Protein AF-A0A9D9F997-F1 (afdb_monomer_lite)

Sequence (136 aa):
MSESVVAALVGAIVGGVIAYFSALFMYRRSALSQAAAKFRSQFVDEILLLEKGSLDVPRVLTDEAYTKHLKAKIEFEPYLGAGERKSFSEAWNRYFEYRGFFIGQNVAPGSVDIRKNEIPKALGVIQDLLFHAQHK

pLDDT: mean 85.76, std 11.78, range [50.41, 96.31]

Foldseek 3Di:
DDPVVVVVVVVVVVVVVVVVVVVVVVVLQVVLQVLLVVLVVLCVQLLVCLVVLPDFNPVSCDPVSVVSNVVSCVSNLVSDDPVLSVQLVVLVVLLVVLNVVVVPDPDPPPDPPVRVVSSVVNNVSVVSNSVSSDDD

Radius of gyration: 22.89 Å; chains: 1; bounding box: 56×28×72 Å

Secondary structure (DSSP, 8-state):
--HHHHHHHHHHHHHHHHHHHHHHHHHHHHHHHHHHHHHHHTTHHHHHHHHTT-S-HHHHS-HHHHHHHHHHHHHHGGGS-HHHHHHHHHHHHHHHHHHHHHHH----TT-HHHHHHHHHHHHHHHHHHHHHTS--

Structure (mmCIF, N/CA/C/O backbone):
data_AF-A0A9D9F997-F1
#
_entry.id   AF-A0A9D9F997-F1
#
loop_
_atom_site.group_PDB
_atom_site.id
_atom_site.type_symbol
_atom_site.label_atom_id
_atom_site.label_alt_id
_atom_site.label_comp_id
_atom_site.label_asym_id
_atom_site.label_entity_id
_atom_site.label_seq_id
_atom_site.pdbx_PDB_ins_code
_atom_site.Cartn_x
_atom_site.Cartn_y
_atom_site.Cartn_z
_atom_site.occupancy
_atom_site.B_iso_or_equiv
_atom_site.auth_seq_id
_atom_site.auth_comp_id
_atom_site.auth_asym_id
_atom_site.auth_atom_id
_atom_site.pdbx_PDB_model_num
ATOM 1 N N . MET A 1 1 ? 31.998 -10.714 -47.084 1.00 60.66 1 MET A N 1
ATOM 2 C CA . MET A 1 1 ? 31.159 -11.141 -45.942 1.00 60.66 1 MET A CA 1
ATOM 3 C C . MET A 1 1 ? 29.787 -11.468 -46.519 1.00 60.66 1 MET A C 1
ATOM 5 O O . MET A 1 1 ? 29.302 -10.647 -47.286 1.00 60.66 1 MET A O 1
ATOM 9 N N . SER A 1 2 ? 29.235 -12.666 -46.299 1.00 84.75 2 SER A N 1
ATOM 10 C CA . SER A 1 2 ? 27.961 -13.056 -46.926 1.00 84.75 2 SER A CA 1
ATOM 11 C C . SER A 1 2 ? 26.786 -12.311 -46.293 1.00 84.75 2 SER A C 1
ATOM 13 O O . SER A 1 2 ? 26.808 -12.003 -45.102 1.00 84.75 2 SER A O 1
ATOM 15 N N . GLU A 1 3 ? 25.741 -12.056 -47.077 1.00 85.69 3 GLU A N 1
ATOM 16 C CA . GLU A 1 3 ? 24.505 -11.405 -46.615 1.00 85.69 3 GLU A CA 1
ATOM 17 C C . GLU A 1 3 ? 23.888 -12.126 -45.407 1.00 85.69 3 GLU A C 1
ATOM 19 O O . GLU A 1 3 ? 23.374 -11.489 -44.491 1.00 85.69 3 GLU A O 1
ATOM 24 N N . SER A 1 4 ? 24.041 -13.452 -45.342 1.00 83.81 4 SER A N 1
ATOM 25 C CA . SER A 1 4 ? 23.616 -14.280 -44.211 1.00 83.81 4 SER A CA 1
ATOM 26 C C . SER A 1 4 ? 24.329 -13.950 -42.896 1.00 83.81 4 SER A C 1
ATOM 28 O O . SER A 1 4 ? 23.701 -13.969 -41.841 1.00 83.81 4 SER A O 1
ATOM 30 N N . VAL A 1 5 ? 25.620 -13.606 -42.939 1.00 85.88 5 VAL A N 1
ATOM 31 C CA . VAL A 1 5 ? 26.397 -13.224 -41.746 1.00 85.88 5 VAL A CA 1
ATOM 32 C C . VAL A 1 5 ? 25.982 -11.836 -41.263 1.00 85.88 5 VAL A C 1
ATOM 34 O O . VAL A 1 5 ? 25.845 -11.619 -40.061 1.00 85.88 5 VAL A O 1
ATOM 37 N N . VAL A 1 6 ? 25.714 -10.913 -42.193 1.00 87.12 6 VAL A N 1
ATOM 38 C CA . VAL A 1 6 ? 25.209 -9.571 -41.866 1.00 87.12 6 VAL A CA 1
ATOM 39 C C . VAL A 1 6 ? 23.806 -9.656 -41.256 1.00 87.12 6 VAL A C 1
ATOM 41 O O . VAL A 1 6 ? 23.559 -9.057 -40.212 1.00 87.12 6 VAL A O 1
ATOM 44 N N . ALA A 1 7 ? 22.909 -10.456 -41.841 1.00 89.81 7 ALA A N 1
ATOM 45 C CA . ALA A 1 7 ? 21.565 -10.677 -41.310 1.00 89.81 7 ALA A CA 1
ATOM 46 C C . ALA A 1 7 ? 21.586 -11.324 -39.914 1.00 89.81 7 ALA A C 1
ATOM 48 O O . ALA A 1 7 ? 20.842 -10.898 -39.030 1.00 89.81 7 ALA A O 1
ATOM 49 N N . ALA A 1 8 ? 22.475 -12.297 -39.682 1.00 90.38 8 ALA A N 1
ATOM 50 C CA . ALA A 1 8 ? 22.650 -12.919 -38.371 1.00 90.38 8 ALA A CA 1
ATOM 51 C C . ALA A 1 8 ? 23.150 -11.920 -37.312 1.00 90.38 8 ALA A C 1
ATOM 53 O O . ALA A 1 8 ? 22.635 -11.902 -36.194 1.00 90.38 8 ALA A O 1
ATOM 54 N N . LEU A 1 9 ? 24.102 -11.049 -37.668 1.00 89.06 9 LEU A N 1
ATOM 55 C CA . LEU A 1 9 ? 24.604 -9.992 -36.784 1.00 89.06 9 LEU A CA 1
ATOM 56 C C . LEU A 1 9 ? 23.509 -8.981 -36.419 1.00 89.06 9 LEU A C 1
ATOM 58 O O . LEU A 1 9 ? 23.336 -8.664 -35.244 1.00 89.06 9 LEU A O 1
ATOM 62 N N . VAL A 1 10 ? 22.733 -8.514 -37.400 1.00 91.75 10 VAL A N 1
ATOM 63 C CA . VAL A 1 10 ? 21.617 -7.585 -37.158 1.00 91.75 10 VAL A CA 1
ATOM 64 C C . VAL A 1 10 ? 20.542 -8.240 -36.289 1.00 91.75 10 VAL A C 1
ATOM 66 O O . VAL A 1 10 ? 20.088 -7.634 -35.319 1.00 91.75 10 VAL A O 1
ATOM 69 N N . GLY A 1 11 ? 20.180 -9.494 -36.577 1.00 92.19 11 GLY A N 1
ATOM 70 C CA . GLY A 1 11 ? 19.217 -10.254 -35.780 1.00 92.19 11 GLY A CA 1
ATOM 71 C C . GLY A 1 11 ? 19.660 -10.433 -34.327 1.00 92.19 11 GLY A C 1
ATOM 72 O O . GLY A 1 11 ? 18.858 -10.240 -33.415 1.00 92.19 11 GLY A O 1
ATOM 73 N N . ALA A 1 12 ? 20.944 -10.722 -34.096 1.00 92.88 12 ALA A N 1
ATOM 74 C CA . ALA A 1 12 ? 21.503 -10.846 -32.752 1.00 92.88 12 ALA A CA 1
ATOM 75 C C . ALA A 1 12 ? 21.467 -9.518 -31.978 1.00 92.88 12 ALA A C 1
ATOM 77 O O . ALA A 1 12 ? 21.115 -9.508 -30.798 1.00 92.88 12 ALA A O 1
ATOM 78 N N . ILE A 1 13 ? 21.769 -8.394 -32.637 1.00 92.94 13 ILE A N 1
ATOM 79 C CA . ILE A 1 13 ? 21.709 -7.061 -32.018 1.00 92.94 13 ILE A CA 1
ATOM 80 C C . ILE A 1 13 ? 20.266 -6.716 -31.639 1.00 92.94 13 ILE A C 1
ATOM 82 O O . ILE A 1 13 ? 20.001 -6.352 -30.495 1.00 92.94 13 ILE A O 1
ATOM 86 N N . VAL A 1 14 ? 19.318 -6.876 -32.567 1.00 93.81 14 VAL A N 1
ATOM 87 C CA . VAL A 1 14 ? 17.900 -6.572 -32.317 1.00 93.81 14 VAL A CA 1
ATOM 88 C C . VAL A 1 14 ? 17.330 -7.483 -31.227 1.00 93.81 14 VAL A C 1
ATOM 90 O O . VAL A 1 14 ? 16.689 -6.997 -30.296 1.00 93.81 14 VAL A O 1
ATOM 93 N N . GLY A 1 15 ? 17.612 -8.787 -31.290 1.00 92.44 15 GLY A N 1
ATOM 94 C CA . GLY A 1 15 ? 17.187 -9.750 -30.275 1.00 92.44 15 GLY A CA 1
ATOM 95 C C . GLY A 1 15 ? 17.765 -9.442 -28.893 1.00 92.44 15 GLY A C 1
ATOM 96 O O . GLY A 1 15 ? 17.033 -9.469 -27.905 1.00 92.44 15 GLY A O 1
ATOM 97 N N . GLY A 1 16 ? 19.048 -9.071 -28.823 1.00 91.31 16 GLY A N 1
ATOM 98 C CA . GLY A 1 16 ? 19.703 -8.658 -27.582 1.00 91.31 16 GLY A CA 1
ATOM 99 C C . GLY A 1 16 ? 19.076 -7.403 -26.972 1.00 91.31 16 GLY A C 1
ATOM 100 O O . GLY A 1 16 ? 18.820 -7.367 -25.770 1.00 91.31 16 GLY A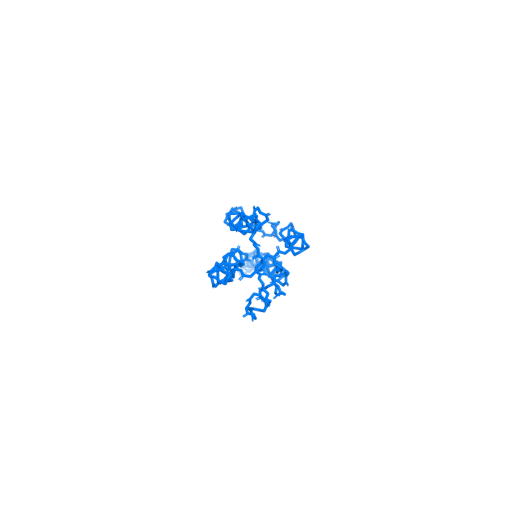 O 1
ATOM 101 N N . VAL A 1 17 ? 18.759 -6.403 -27.800 1.00 93.69 17 VAL A N 1
ATOM 102 C CA . VAL A 1 17 ? 18.092 -5.169 -27.359 1.00 93.69 17 VAL A CA 1
ATOM 103 C C . VAL A 1 17 ? 16.695 -5.468 -26.811 1.00 93.69 17 VAL A C 1
ATOM 105 O O . VAL A 1 17 ? 16.369 -5.027 -25.709 1.00 93.69 17 VAL A O 1
ATOM 108 N N . ILE A 1 18 ? 15.887 -6.256 -27.528 1.00 93.56 18 ILE A N 1
ATOM 109 C CA . ILE A 1 18 ? 14.543 -6.646 -27.075 1.00 93.56 18 ILE A CA 1
ATOM 110 C C . ILE A 1 18 ? 14.628 -7.402 -25.745 1.00 93.56 18 ILE A C 1
ATOM 112 O O . ILE A 1 18 ? 13.959 -7.022 -24.786 1.00 93.56 18 ILE A O 1
ATOM 116 N N . ALA A 1 19 ? 15.489 -8.421 -25.657 1.00 91.94 19 ALA A N 1
ATOM 117 C CA . ALA A 1 19 ? 15.658 -9.218 -24.445 1.00 91.94 19 ALA A CA 1
ATOM 118 C C . ALA A 1 19 ? 16.084 -8.361 -23.241 1.00 91.94 19 ALA A C 1
ATOM 120 O O . ALA A 1 19 ? 15.541 -8.520 -22.147 1.00 91.94 19 ALA A O 1
ATOM 121 N N . TYR A 1 20 ? 17.002 -7.412 -23.446 1.00 91.94 20 TYR A N 1
ATOM 122 C CA . TYR A 1 20 ? 17.450 -6.488 -22.408 1.00 91.94 20 TYR A CA 1
ATOM 123 C C . TYR A 1 20 ? 16.308 -5.610 -21.876 1.00 91.94 20 TYR A C 1
ATOM 125 O O . TYR A 1 20 ? 16.090 -5.538 -20.663 1.00 91.94 20 TYR A O 1
ATOM 133 N N . PHE A 1 21 ? 15.532 -4.981 -22.765 1.00 91.06 21 PHE A N 1
ATOM 134 C CA . PHE A 1 21 ? 14.399 -4.149 -22.353 1.00 91.06 21 PHE A CA 1
ATOM 135 C C . PHE A 1 21 ? 13.289 -4.964 -21.679 1.00 91.06 21 PHE A C 1
ATOM 137 O O . PHE A 1 21 ? 12.737 -4.520 -20.668 1.00 91.06 21 PHE A O 1
ATOM 144 N N . SER A 1 22 ? 12.996 -6.170 -22.174 1.00 87.50 22 SER A N 1
ATOM 145 C CA . SER A 1 22 ? 12.042 -7.082 -21.535 1.00 87.50 22 SER A CA 1
ATOM 146 C C . SER A 1 22 ? 12.489 -7.483 -20.128 1.00 87.50 22 SER A C 1
ATOM 148 O O . SER A 1 22 ? 11.683 -7.433 -19.199 1.00 87.50 22 SER A O 1
ATOM 150 N N . ALA A 1 23 ? 13.771 -7.810 -19.939 1.00 87.19 23 ALA A N 1
ATOM 151 C CA . ALA A 1 23 ? 14.316 -8.165 -18.631 1.00 87.19 23 ALA A CA 1
ATOM 152 C C . ALA A 1 23 ? 14.227 -6.999 -17.634 1.00 87.19 23 ALA A C 1
ATOM 154 O O . ALA A 1 23 ? 13.790 -7.191 -16.498 1.00 87.19 23 ALA A O 1
ATOM 155 N N . LEU A 1 24 ? 14.560 -5.776 -18.062 1.00 86.06 24 LEU A N 1
ATOM 156 C CA . LEU A 1 24 ? 14.414 -4.578 -17.228 1.00 86.06 24 LEU A CA 1
ATOM 157 C C . LEU A 1 24 ? 12.958 -4.326 -16.821 1.00 86.06 24 LEU A C 1
ATOM 159 O O . LEU A 1 24 ? 12.687 -3.985 -15.668 1.00 86.06 24 LEU A O 1
ATOM 163 N N . PHE A 1 25 ? 12.021 -4.501 -17.754 1.00 85.69 25 PHE A N 1
ATOM 164 C CA . PHE A 1 25 ? 10.598 -4.343 -17.479 1.00 85.69 25 PHE A CA 1
ATOM 165 C C . PHE A 1 25 ? 10.101 -5.380 -16.462 1.00 85.69 25 PHE A C 1
ATOM 167 O O . PHE A 1 25 ? 9.461 -5.020 -15.472 1.00 85.69 25 PHE A O 1
ATOM 174 N N . MET A 1 26 ? 10.456 -6.654 -16.652 1.00 85.56 26 MET A N 1
ATOM 175 C CA . MET A 1 26 ? 10.106 -7.731 -15.721 1.00 85.56 26 MET A CA 1
ATOM 176 C C . MET A 1 26 ? 10.717 -7.515 -14.335 1.00 85.56 26 MET A C 1
ATOM 178 O O . MET A 1 26 ? 10.026 -7.700 -13.335 1.00 85.56 26 MET A O 1
ATOM 182 N N . TYR A 1 27 ? 11.974 -7.073 -14.263 1.00 86.38 27 TYR A N 1
ATOM 183 C CA . TYR A 1 27 ? 12.646 -6.784 -12.998 1.00 86.38 27 TYR A CA 1
ATOM 184 C C . TYR A 1 27 ? 11.927 -5.683 -12.212 1.00 86.38 27 TYR A C 1
ATOM 186 O O . TYR A 1 27 ? 11.605 -5.868 -11.038 1.00 86.38 27 TYR A O 1
ATOM 194 N N . ARG A 1 28 ? 11.597 -4.562 -12.869 1.00 84.50 28 ARG A N 1
ATOM 195 C CA . ARG A 1 28 ? 10.847 -3.464 -12.237 1.00 84.50 28 ARG A CA 1
ATOM 196 C C . ARG A 1 28 ? 9.472 -3.916 -11.759 1.00 84.50 28 ARG A C 1
ATOM 198 O O . ARG A 1 28 ? 9.096 -3.617 -10.629 1.00 84.50 28 ARG A O 1
ATOM 205 N N . ARG A 1 29 ? 8.753 -4.682 -12.585 1.00 86.19 29 ARG A N 1
ATOM 206 C CA . ARG A 1 29 ? 7.444 -5.238 -12.226 1.00 86.19 29 ARG A CA 1
ATOM 207 C C . ARG A 1 29 ? 7.535 -6.180 -11.025 1.00 86.19 29 ARG A C 1
ATOM 209 O O . ARG A 1 29 ? 6.695 -6.110 -10.133 1.00 86.19 29 ARG A O 1
ATOM 216 N N . SER A 1 30 ? 8.562 -7.027 -10.979 1.00 89.00 30 SER A N 1
ATOM 217 C CA . SER A 1 30 ? 8.811 -7.928 -9.852 1.00 89.00 30 SER A CA 1
ATOM 218 C C . SER A 1 30 ? 9.112 -7.154 -8.569 1.00 89.00 30 SER A C 1
ATOM 220 O O . SER A 1 30 ? 8.531 -7.455 -7.528 1.00 89.00 30 SER A O 1
ATOM 222 N N . ALA A 1 31 ? 9.976 -6.138 -8.640 1.00 90.06 31 ALA A N 1
ATOM 223 C CA . ALA A 1 31 ? 10.327 -5.302 -7.495 1.00 90.06 31 ALA A CA 1
ATOM 224 C C . ALA A 1 31 ? 9.102 -4.555 -6.941 1.00 90.06 31 ALA A C 1
ATOM 226 O O . ALA A 1 31 ? 8.850 -4.591 -5.738 1.00 90.06 31 ALA A O 1
ATOM 227 N N . LEU A 1 32 ? 8.288 -3.962 -7.821 1.00 90.69 32 LEU A N 1
ATOM 228 C CA . LEU A 1 32 ? 7.034 -3.312 -7.439 1.00 90.69 32 LEU A CA 1
ATOM 229 C C . LEU A 1 32 ? 6.042 -4.311 -6.823 1.00 90.69 32 LEU A C 1
ATOM 231 O O . LEU A 1 32 ? 5.469 -4.035 -5.773 1.00 90.69 32 LEU A O 1
ATOM 235 N N . SER A 1 33 ? 5.879 -5.500 -7.412 1.00 90.19 33 SER A N 1
ATOM 236 C CA . SER A 1 33 ? 5.007 -6.544 -6.858 1.00 90.19 33 SER A CA 1
ATOM 237 C C . SER A 1 33 ? 5.455 -7.001 -5.466 1.00 90.19 33 SER A C 1
ATOM 239 O O . SER A 1 33 ? 4.619 -7.223 -4.589 1.00 90.19 33 SER A O 1
ATOM 241 N N . GLN A 1 34 ? 6.764 -7.141 -5.243 1.00 92.25 34 GLN A N 1
ATOM 242 C CA . GLN A 1 34 ? 7.316 -7.516 -3.943 1.00 92.25 34 GLN A CA 1
ATOM 243 C C . GLN A 1 34 ? 7.112 -6.403 -2.909 1.00 92.25 34 GLN A C 1
ATOM 245 O O . GLN A 1 34 ? 6.687 -6.677 -1.786 1.00 92.25 34 GLN A O 1
ATOM 250 N N . ALA A 1 35 ? 7.356 -5.149 -3.295 1.00 93.00 35 ALA A N 1
ATOM 251 C CA . ALA A 1 35 ? 7.122 -3.991 -2.442 1.00 93.00 35 ALA A CA 1
ATOM 252 C C . ALA A 1 35 ? 5.633 -3.850 -2.079 1.00 93.00 35 ALA A C 1
ATOM 254 O O . ALA A 1 35 ? 5.309 -3.615 -0.917 1.00 93.00 35 ALA A O 1
ATOM 255 N N . ALA A 1 36 ? 4.724 -4.087 -3.030 1.00 93.06 36 ALA A N 1
ATOM 256 C CA . ALA A 1 36 ? 3.279 -4.082 -2.802 1.00 93.06 36 ALA A CA 1
ATOM 257 C C . ALA A 1 36 ? 2.843 -5.176 -1.815 1.00 93.06 36 ALA A C 1
ATOM 259 O O . ALA A 1 36 ? 2.038 -4.926 -0.917 1.00 93.06 36 ALA A O 1
ATOM 260 N N . ALA A 1 37 ? 3.388 -6.389 -1.949 1.00 93.19 37 ALA A N 1
ATOM 261 C CA . ALA A 1 37 ? 3.121 -7.479 -1.015 1.00 93.19 37 ALA A CA 1
ATOM 262 C C . ALA A 1 37 ? 3.628 -7.149 0.399 1.00 93.19 37 ALA A C 1
ATOM 264 O O . ALA A 1 37 ? 2.900 -7.346 1.373 1.00 93.19 37 ALA A O 1
ATOM 265 N N . LYS A 1 38 ? 4.838 -6.584 0.509 1.00 94.50 38 LYS A N 1
ATOM 266 C CA . LYS A 1 38 ? 5.415 -6.138 1.785 1.00 94.50 38 LYS A CA 1
ATOM 267 C C . LYS A 1 38 ? 4.598 -5.012 2.420 1.00 94.50 38 LYS A C 1
ATOM 269 O O . LYS A 1 38 ? 4.390 -5.022 3.627 1.00 94.50 38 LYS A O 1
ATOM 274 N N . PHE A 1 39 ? 4.116 -4.060 1.622 1.00 95.56 39 PHE A N 1
ATOM 275 C CA . PHE A 1 39 ? 3.232 -2.994 2.089 1.00 95.56 39 PHE A CA 1
ATOM 276 C C . PHE A 1 39 ? 1.937 -3.574 2.663 1.00 95.56 39 PHE A C 1
ATOM 278 O O . PHE A 1 39 ? 1.570 -3.284 3.797 1.00 95.56 39 PHE A O 1
ATOM 285 N N . ARG A 1 40 ? 1.288 -4.469 1.914 1.00 94.06 40 ARG A N 1
ATOM 286 C CA . ARG A 1 40 ? 0.040 -5.132 2.314 1.00 94.06 40 ARG A CA 1
ATOM 287 C C . ARG A 1 40 ? 0.165 -5.956 3.577 1.00 94.06 40 ARG A C 1
ATOM 289 O O . ARG A 1 40 ? -0.745 -5.929 4.399 1.00 94.06 40 ARG A O 1
ATOM 296 N N . SER A 1 41 ? 1.286 -6.654 3.753 1.00 94.69 41 SER A N 1
ATOM 297 C CA . SER A 1 41 ? 1.506 -7.468 4.947 1.00 94.69 41 SER A CA 1
ATOM 298 C C . SER A 1 41 ? 1.473 -6.635 6.229 1.00 94.69 41 SER A C 1
ATOM 300 O O . SER A 1 41 ? 1.176 -7.175 7.287 1.00 94.69 41 SER A O 1
ATOM 302 N N . GLN A 1 42 ? 1.741 -5.325 6.148 1.00 96.31 42 GLN A N 1
ATOM 303 C CA . GLN A 1 42 ? 1.679 -4.436 7.307 1.00 96.31 42 GLN A CA 1
ATOM 304 C C . GLN A 1 42 ? 0.254 -4.134 7.780 1.00 96.31 42 GLN A C 1
ATOM 306 O O . GLN A 1 42 ? 0.130 -3.643 8.888 1.00 96.31 42 GLN A O 1
ATOM 311 N N . PHE A 1 43 ? -0.785 -4.441 6.996 1.00 94.62 43 PHE A N 1
ATOM 312 C CA . PHE A 1 43 ? -2.192 -4.188 7.346 1.00 94.62 43 PHE A CA 1
ATOM 313 C C . PHE A 1 43 ? -2.956 -5.457 7.753 1.00 94.62 43 PHE A C 1
ATOM 315 O O . PHE A 1 43 ? -4.144 -5.392 8.064 1.00 94.62 43 PHE A O 1
ATOM 322 N N . VAL A 1 44 ? -2.321 -6.632 7.672 1.00 93.88 44 VAL A N 1
ATOM 323 C CA . VAL A 1 44 ? -3.006 -7.926 7.834 1.00 93.88 44 VAL A CA 1
ATOM 324 C C . VAL A 1 44 ? -3.588 -8.084 9.235 1.00 93.88 44 VAL A C 1
ATOM 326 O O . VAL A 1 44 ? -4.717 -8.554 9.368 1.00 93.88 44 VAL A O 1
ATOM 329 N N . ASP A 1 45 ? -2.852 -7.666 10.263 1.00 92.75 45 ASP A N 1
ATOM 330 C CA . ASP A 1 45 ? -3.301 -7.778 11.653 1.00 92.75 45 ASP A CA 1
ATOM 331 C C . ASP A 1 45 ? -4.549 -6.919 11.887 1.00 92.75 45 ASP A C 1
ATOM 333 O O . ASP A 1 45 ? -5.534 -7.366 12.473 1.00 92.75 45 ASP A O 1
ATOM 337 N N . GLU A 1 46 ? -4.534 -5.694 11.367 1.00 92.38 46 GLU A N 1
ATO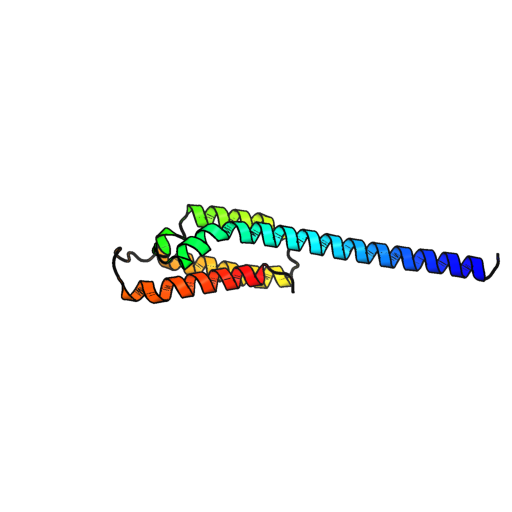M 338 C CA . GLU A 1 46 ? -5.607 -4.722 11.501 1.00 92.38 46 GLU A CA 1
ATOM 339 C C . GLU A 1 46 ? -6.854 -5.166 10.725 1.00 92.38 46 GLU A C 1
ATOM 341 O O . GLU A 1 46 ? -7.961 -5.109 11.258 1.00 92.38 46 GLU A O 1
ATOM 346 N N . ILE A 1 47 ? -6.687 -5.684 9.503 1.00 92.81 47 ILE A N 1
ATOM 347 C CA . ILE A 1 47 ? -7.786 -6.274 8.723 1.00 92.81 47 ILE A CA 1
ATOM 348 C C . ILE A 1 47 ? -8.394 -7.457 9.477 1.00 92.81 47 ILE A C 1
ATOM 350 O O . ILE A 1 47 ? -9.609 -7.510 9.637 1.00 92.81 47 ILE A O 1
ATOM 354 N N . LEU A 1 48 ? -7.568 -8.366 10.003 1.00 92.31 48 LEU A N 1
ATOM 355 C CA . LEU A 1 48 ? -8.039 -9.535 10.745 1.00 92.31 48 LEU A CA 1
ATOM 356 C C . LEU A 1 48 ? -8.833 -9.139 11.999 1.00 92.31 48 LEU A C 1
ATOM 358 O O . LEU A 1 48 ? -9.852 -9.756 12.310 1.00 92.31 48 LEU A O 1
ATOM 362 N N . LEU A 1 49 ? -8.372 -8.128 12.739 1.00 90.12 49 LEU A N 1
ATOM 363 C CA . LEU A 1 49 ? -9.062 -7.630 13.932 1.00 90.12 49 LEU A CA 1
ATOM 364 C C . LEU A 1 49 ? -10.390 -6.944 13.587 1.00 90.12 49 LEU A C 1
ATOM 366 O O . LEU A 1 49 ? -11.373 -7.139 14.306 1.00 90.12 49 LEU A O 1
ATOM 370 N N . LEU A 1 50 ? -10.431 -6.188 12.486 1.00 88.62 50 LEU A N 1
ATOM 371 C CA . LEU A 1 50 ? -11.653 -5.566 11.975 1.00 88.62 50 LEU A CA 1
ATOM 372 C C . LEU A 1 50 ? -12.657 -6.619 11.483 1.00 88.62 50 LEU A C 1
ATOM 374 O O . LEU A 1 50 ? -13.825 -6.553 11.851 1.00 88.62 50 LEU A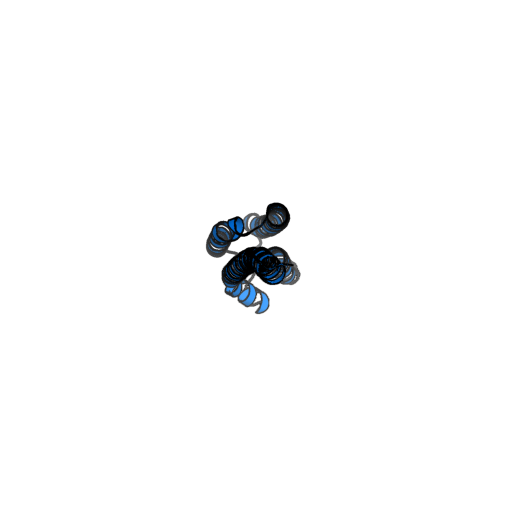 O 1
ATOM 378 N N . GLU A 1 51 ? -12.218 -7.621 10.718 1.00 88.19 51 GLU A N 1
ATOM 379 C CA . GLU A 1 51 ? -13.082 -8.696 10.207 1.00 88.19 51 GLU A CA 1
ATOM 380 C C . GLU A 1 51 ? -13.660 -9.573 11.319 1.00 88.19 51 GLU A C 1
ATOM 382 O O . GLU A 1 51 ? -14.822 -9.973 11.252 1.00 88.19 51 GLU A O 1
ATOM 387 N N . LYS A 1 52 ? -12.884 -9.837 12.379 1.00 86.00 52 LYS A N 1
ATOM 388 C CA . LYS A 1 52 ? -13.387 -10.541 13.568 1.00 86.00 52 LYS A CA 1
ATOM 389 C C . LYS A 1 52 ? -14.489 -9.766 14.290 1.00 86.00 52 LYS A C 1
ATOM 391 O O . LYS A 1 52 ? -15.232 -10.368 15.061 1.00 86.00 52 LYS A O 1
ATOM 396 N N . GLY A 1 53 ? -14.561 -8.446 14.105 1.00 75.88 53 GLY A N 1
ATOM 397 C CA . GLY A 1 53 ? -15.527 -7.576 14.775 1.00 75.88 53 GLY A CA 1
ATOM 398 C C . GLY A 1 53 ? -15.402 -7.561 16.301 1.00 75.88 53 GLY A C 1
ATOM 399 O O . GLY A 1 53 ? -16.316 -7.120 16.991 1.00 75.88 53 GLY A O 1
ATOM 400 N N . SER A 1 54 ? -14.288 -8.062 16.843 1.00 70.50 54 SER A N 1
ATOM 401 C CA . SER A 1 54 ? -14.069 -8.191 18.286 1.00 70.50 54 SER A CA 1
ATOM 402 C C . SER A 1 54 ? -13.652 -6.878 18.948 1.00 70.50 54 SER A C 1
ATOM 404 O O . SER A 1 54 ? -13.722 -6.760 20.170 1.00 70.50 54 SER A O 1
ATOM 406 N N . LEU A 1 55 ? -13.171 -5.912 18.159 1.00 76.75 55 LEU A N 1
ATOM 407 C CA . LEU A 1 55 ? -12.664 -4.624 18.622 1.00 76.75 55 LEU A CA 1
ATOM 408 C C . LEU A 1 55 ? -13.221 -3.478 17.776 1.00 76.75 55 LEU A C 1
ATOM 410 O O . LEU A 1 55 ? -13.414 -3.610 16.570 1.00 76.75 55 LEU A O 1
ATOM 414 N N . ASP A 1 56 ? -13.419 -2.335 18.429 1.00 80.69 56 ASP A N 1
ATOM 415 C CA . ASP A 1 56 ? -13.829 -1.093 17.779 1.00 80.69 56 ASP A CA 1
ATOM 416 C C . ASP A 1 56 ? -12.698 -0.540 16.895 1.00 80.69 56 ASP A C 1
ATOM 418 O O . ASP A 1 56 ? -11.517 -0.676 17.227 1.00 80.69 56 ASP A O 1
ATOM 422 N N . VAL A 1 57 ? -13.048 0.163 15.813 1.00 82.62 57 VAL A N 1
ATOM 423 C CA . VAL A 1 57 ? -12.082 0.738 14.853 1.00 82.62 57 VAL A CA 1
ATOM 424 C C . VAL A 1 57 ? -10.958 1.552 15.518 1.00 82.62 57 VAL A C 1
ATOM 426 O O . VAL A 1 57 ? -9.803 1.320 15.161 1.00 82.62 57 VAL A O 1
ATOM 429 N N . PRO A 1 58 ? -11.206 2.430 16.514 1.00 82.25 58 PRO A N 1
ATOM 430 C CA . PRO A 1 58 ? -10.137 3.200 17.162 1.00 82.25 58 PRO A CA 1
ATOM 431 C C . PRO A 1 58 ? -9.155 2.334 17.963 1.00 82.25 58 PRO A C 1
ATOM 433 O O . PRO A 1 58 ? -8.002 2.712 18.149 1.00 82.25 58 PRO A O 1
ATOM 436 N N . ARG A 1 59 ? -9.602 1.164 18.441 1.00 82.56 59 ARG A N 1
ATOM 437 C CA . ARG A 1 59 ? -8.751 0.203 19.158 1.00 82.56 59 ARG A CA 1
ATOM 438 C C . ARG A 1 59 ? -7.892 -0.629 18.216 1.00 82.56 59 ARG A C 1
ATOM 440 O O . ARG A 1 59 ? -6.900 -1.192 18.660 1.00 82.56 59 ARG A O 1
ATOM 447 N N . VAL A 1 60 ? -8.279 -0.717 16.944 1.00 86.75 60 VAL A N 1
ATOM 448 C CA . VAL A 1 60 ? -7.505 -1.408 15.910 1.00 86.75 60 VAL A CA 1
ATOM 449 C C . VAL A 1 60 ? -6.563 -0.440 15.189 1.00 86.75 60 VAL A C 1
ATOM 451 O O . VAL A 1 60 ? -5.386 -0.734 15.017 1.00 86.75 60 VAL A O 1
ATOM 454 N N . LEU A 1 61 ? -7.048 0.741 14.799 1.00 87.56 61 LEU A N 1
ATOM 455 C CA . LEU A 1 61 ? -6.283 1.754 14.062 1.00 87.56 61 LEU A CA 1
ATOM 456 C C . LEU A 1 61 ? -5.577 2.741 15.003 1.00 87.56 61 LEU A C 1
ATOM 458 O O . LEU A 1 61 ? -5.811 3.950 14.957 1.00 87.56 61 LEU A O 1
ATOM 462 N N . THR A 1 62 ? -4.703 2.212 15.855 1.00 88.31 62 THR A N 1
ATOM 463 C CA . THR A 1 62 ? -3.959 2.980 16.863 1.00 88.31 62 THR A CA 1
ATOM 464 C C . THR A 1 62 ? -2.838 3.845 16.262 1.00 88.31 62 THR A C 1
ATOM 466 O O . THR A 1 62 ? -2.513 3.774 15.071 1.00 88.31 62 THR A O 1
ATOM 469 N N . ASP A 1 63 ? -2.217 4.695 17.088 1.00 87.69 63 ASP A N 1
ATOM 470 C CA . ASP A 1 63 ? -1.004 5.479 16.757 1.00 87.69 63 ASP A CA 1
ATOM 471 C C . ASP A 1 63 ? 0.180 4.593 16.373 1.00 87.69 63 ASP A C 1
ATOM 473 O O . ASP A 1 63 ? 0.931 4.903 15.442 1.00 87.69 63 ASP A O 1
ATOM 477 N N . GLU A 1 64 ? 0.278 3.429 17.000 1.00 89.44 64 GLU A N 1
ATOM 478 C CA . GLU A 1 64 ? 1.286 2.418 16.699 1.00 89.44 64 GLU A CA 1
ATOM 479 C C . GLU A 1 64 ? 1.034 1.773 15.329 1.00 89.44 64 GLU A C 1
ATOM 481 O O . GLU A 1 64 ? 1.942 1.743 14.492 1.00 89.44 64 GLU A O 1
ATOM 486 N N . ALA A 1 65 ? -0.209 1.351 15.054 1.00 90.81 65 ALA A N 1
ATOM 487 C CA . ALA A 1 65 ? -0.604 0.803 13.755 1.00 90.81 65 ALA A CA 1
ATOM 488 C C . ALA A 1 65 ? -0.384 1.829 12.632 1.00 90.81 65 ALA A C 1
ATOM 490 O O . ALA A 1 65 ? 0.185 1.525 11.585 1.00 90.81 65 ALA A O 1
ATOM 491 N N . TYR A 1 66 ? -0.734 3.094 12.873 1.00 90.94 66 TYR A N 1
ATOM 492 C CA . TYR A 1 66 ? -0.479 4.165 11.913 1.00 90.94 66 TYR A CA 1
ATOM 493 C C . TYR A 1 66 ? 1.015 4.367 11.642 1.00 90.94 66 TYR A C 1
ATOM 495 O O . TYR A 1 66 ? 1.419 4.492 10.487 1.00 90.94 66 TYR A O 1
ATOM 503 N N . THR A 1 67 ? 1.854 4.351 12.678 1.00 93.31 67 THR A N 1
ATOM 504 C CA . THR A 1 67 ? 3.309 4.478 12.518 1.00 93.31 67 THR A CA 1
ATOM 505 C C . THR A 1 67 ? 3.880 3.330 11.679 1.00 93.31 67 THR A C 1
ATOM 507 O O . THR A 1 67 ? 4.718 3.562 10.804 1.00 93.31 67 THR A O 1
ATOM 510 N N . LYS A 1 68 ? 3.402 2.099 11.900 1.00 95.44 68 LYS A N 1
ATOM 511 C CA . LYS A 1 68 ? 3.732 0.910 11.094 1.00 95.44 68 LYS A CA 1
ATOM 512 C C . LYS A 1 68 ? 3.332 1.113 9.628 1.00 95.44 68 LYS A C 1
ATOM 514 O O . LYS A 1 68 ? 4.173 0.971 8.739 1.00 95.44 68 LYS A O 1
ATOM 519 N N . HIS A 1 69 ? 2.095 1.532 9.368 1.00 95.62 69 HIS A N 1
ATOM 520 C CA . HIS A 1 69 ? 1.604 1.785 8.012 1.00 95.62 69 HIS A CA 1
ATOM 521 C C . HIS A 1 69 ? 2.353 2.929 7.315 1.00 95.62 69 HIS A C 1
ATOM 523 O O . HIS A 1 69 ? 2.638 2.846 6.122 1.00 95.62 69 HIS A O 1
ATOM 529 N N . LEU A 1 70 ? 2.702 3.995 8.040 1.00 95.56 70 LEU A N 1
ATOM 530 C CA . LEU A 1 70 ? 3.425 5.140 7.487 1.00 95.56 70 LEU A CA 1
ATOM 531 C C . LEU A 1 70 ? 4.845 4.753 7.064 1.00 95.56 70 LEU A C 1
ATOM 533 O O . LEU A 1 70 ? 5.290 5.145 5.986 1.00 95.56 70 LEU A O 1
ATOM 537 N N . LYS A 1 71 ? 5.539 3.939 7.868 1.00 96.25 71 LYS A N 1
ATOM 538 C CA . LYS A 1 71 ? 6.829 3.354 7.470 1.00 96.25 71 LYS A CA 1
ATOM 539 C C . LYS A 1 71 ? 6.676 2.528 6.194 1.00 96.25 71 LYS A C 1
ATOM 541 O O . LYS A 1 71 ? 7.445 2.712 5.255 1.00 96.25 71 LYS A O 1
ATOM 546 N N . ALA A 1 72 ? 5.634 1.700 6.124 1.00 95.69 72 ALA A N 1
ATOM 547 C CA . ALA A 1 72 ? 5.326 0.911 4.936 1.00 95.69 72 ALA A CA 1
ATOM 548 C C . ALA A 1 72 ? 5.102 1.793 3.696 1.00 95.69 72 ALA A C 1
ATOM 550 O O . ALA A 1 72 ? 5.621 1.485 2.625 1.00 95.69 72 ALA A O 1
ATOM 551 N N . LYS A 1 73 ? 4.378 2.914 3.837 1.00 95.81 73 LYS A N 1
ATOM 552 C CA . LYS A 1 73 ? 4.196 3.905 2.765 1.00 95.81 73 LYS A CA 1
ATOM 553 C C . LYS A 1 73 ? 5.532 4.451 2.277 1.00 95.81 73 LYS A C 1
ATOM 555 O O . LYS A 1 73 ? 5.764 4.456 1.074 1.00 95.81 73 LYS A O 1
ATOM 560 N N . ILE A 1 74 ? 6.388 4.911 3.190 1.00 95.12 74 ILE A N 1
ATOM 561 C CA . ILE A 1 74 ? 7.688 5.509 2.845 1.00 95.12 74 ILE A CA 1
ATOM 562 C C . ILE A 1 74 ? 8.559 4.504 2.082 1.00 95.12 74 ILE A C 1
ATOM 564 O O . ILE A 1 74 ? 9.227 4.874 1.121 1.00 95.12 74 ILE A O 1
ATOM 568 N N . GLU A 1 75 ? 8.523 3.230 2.476 1.00 94.75 75 GLU A N 1
ATOM 569 C CA . GLU A 1 75 ? 9.252 2.166 1.784 1.00 94.75 75 GLU A CA 1
ATOM 570 C C . GLU A 1 75 ? 8.654 1.815 0.412 1.00 94.75 75 GLU A C 1
ATOM 572 O O . GLU A 1 75 ? 9.397 1.456 -0.498 1.00 94.75 75 GLU A O 1
ATOM 577 N N . PHE A 1 76 ? 7.333 1.909 0.246 1.00 95.19 76 PHE A N 1
ATOM 578 C CA . PHE A 1 76 ? 6.628 1.503 -0.973 1.00 95.19 76 PHE A CA 1
ATOM 579 C C . PHE A 1 76 ? 6.563 2.596 -2.052 1.00 95.19 76 PHE A C 1
ATOM 581 O O . PHE A 1 76 ? 6.716 2.316 -3.240 1.00 95.19 76 PHE A O 1
ATOM 588 N N . GLU A 1 77 ? 6.368 3.852 -1.657 1.00 93.25 77 GLU A N 1
ATOM 589 C CA . GLU A 1 77 ? 6.146 4.992 -2.555 1.00 93.25 77 GLU A CA 1
ATOM 590 C C . GLU A 1 77 ? 7.225 5.196 -3.647 1.00 93.25 77 GLU A C 1
ATOM 592 O O . GLU A 1 77 ? 6.860 5.574 -4.769 1.00 93.25 77 GLU A O 1
ATOM 597 N N . PRO A 1 78 ? 8.526 4.909 -3.410 1.00 93.44 78 PRO A N 1
ATOM 598 C CA . PRO A 1 78 ? 9.559 4.989 -4.445 1.00 93.44 78 PRO A CA 1
ATOM 599 C C . PRO A 1 78 ? 9.364 4.023 -5.620 1.00 93.44 78 PRO A C 1
ATOM 601 O O . PRO A 1 78 ? 9.867 4.295 -6.710 1.00 93.44 78 PRO A O 1
ATOM 604 N N . TYR A 1 79 ? 8.644 2.915 -5.421 1.00 91.25 79 TYR A N 1
ATOM 605 C CA . TYR A 1 79 ? 8.395 1.916 -6.464 1.00 91.25 79 TYR A CA 1
ATOM 606 C C . TYR A 1 79 ? 7.277 2.329 -7.431 1.00 91.25 79 TYR A C 1
ATOM 608 O O . TYR A 1 79 ? 7.143 1.725 -8.493 1.00 91.25 79 TYR A O 1
ATOM 616 N N . LEU A 1 80 ? 6.497 3.359 -7.089 1.00 90.81 80 LEU A N 1
ATOM 617 C CA . LEU A 1 80 ? 5.381 3.842 -7.899 1.00 90.81 80 LEU A CA 1
ATOM 618 C C . LEU A 1 80 ? 5.838 4.821 -8.984 1.00 90.81 80 LEU A C 1
ATOM 620 O O . LEU A 1 80 ? 6.599 5.766 -8.719 1.00 90.81 80 LEU A O 1
ATOM 624 N N . GLY A 1 81 ? 5.286 4.652 -10.189 1.00 89.44 81 GLY A N 1
ATOM 625 C CA . GLY A 1 81 ? 5.353 5.654 -11.246 1.00 89.44 81 GLY A CA 1
ATOM 626 C C . GLY A 1 81 ? 4.589 6.931 -10.873 1.00 89.44 81 GLY A C 1
ATOM 627 O O . GLY A 1 81 ? 3.770 6.944 -9.958 1.00 89.44 81 GLY A O 1
ATOM 628 N N . ALA A 1 82 ? 4.826 8.032 -11.593 1.00 87.12 82 ALA A N 1
ATOM 629 C CA . ALA A 1 82 ? 4.237 9.336 -11.256 1.00 87.12 82 ALA A CA 1
ATOM 630 C C . ALA A 1 82 ? 2.693 9.330 -11.225 1.00 87.12 82 ALA A C 1
ATOM 632 O O . ALA A 1 82 ? 2.093 9.924 -10.330 1.00 87.12 82 ALA A O 1
ATOM 633 N N . GLY A 1 83 ? 2.052 8.636 -12.175 1.00 87.25 83 GLY A N 1
ATOM 634 C CA . GLY A 1 83 ? 0.590 8.508 -12.221 1.00 87.25 83 GLY A CA 1
ATOM 635 C C . GLY A 1 83 ? 0.032 7.665 -11.072 1.00 87.25 83 GLY A C 1
ATOM 636 O O . GLY A 1 83 ? -0.918 8.071 -10.409 1.00 87.25 83 GLY A O 1
ATOM 637 N N . GLU A 1 84 ? 0.669 6.530 -10.786 1.00 90.56 84 GLU A N 1
ATOM 638 C CA . GLU A 1 84 ? 0.273 5.621 -9.703 1.00 90.56 84 GLU A CA 1
ATOM 639 C C . GLU A 1 84 ? 0.467 6.271 -8.333 1.00 90.56 84 GLU A C 1
ATOM 641 O O . GLU A 1 84 ? -0.403 6.176 -7.473 1.00 90.56 84 GLU A O 1
ATOM 646 N N . ARG A 1 85 ? 1.572 7.007 -8.153 1.00 92.31 85 ARG A N 1
ATOM 647 C CA . ARG A 1 85 ? 1.876 7.735 -6.920 1.00 92.31 85 ARG A CA 1
ATOM 648 C C . ARG A 1 85 ? 0.789 8.742 -6.571 1.00 92.31 85 ARG A C 1
ATOM 650 O O . ARG A 1 85 ? 0.453 8.872 -5.399 1.00 92.31 85 ARG A O 1
ATOM 657 N N . LYS A 1 86 ? 0.218 9.430 -7.565 1.00 92.88 86 LYS A N 1
ATOM 658 C CA . LYS A 1 86 ? -0.885 10.370 -7.336 1.00 92.88 86 LYS A CA 1
ATOM 659 C C . LYS A 1 86 ? -2.119 9.648 -6.789 1.00 92.88 86 LYS A C 1
ATOM 661 O O . LYS A 1 86 ? -2.596 10.013 -5.720 1.00 92.88 86 LYS A O 1
ATOM 666 N N . SER A 1 87 ? -2.588 8.604 -7.473 1.00 92.62 87 SER A N 1
ATOM 667 C CA . SER A 1 87 ? -3.761 7.838 -7.029 1.00 92.62 87 SER A CA 1
ATOM 668 C C . SER A 1 87 ? -3.539 7.155 -5.678 1.00 92.62 87 SER A C 1
ATOM 670 O O . SER A 1 87 ? -4.426 7.156 -4.829 1.00 92.62 87 SER A O 1
ATOM 672 N N . PHE A 1 88 ? -2.339 6.621 -5.445 1.00 94.81 88 PHE A N 1
ATOM 673 C CA . PHE A 1 88 ? -1.958 6.052 -4.157 1.00 94.81 88 PHE A CA 1
ATOM 674 C C . PHE A 1 88 ? -1.952 7.103 -3.041 1.00 94.81 88 PHE A C 1
ATOM 676 O O . PHE A 1 88 ? -2.476 6.848 -1.962 1.00 94.81 88 PHE A O 1
ATOM 683 N N . SER A 1 89 ? -1.408 8.296 -3.295 1.00 94.50 89 SER A N 1
ATOM 684 C CA . SER A 1 89 ? -1.397 9.401 -2.329 1.00 94.50 89 SER A CA 1
ATOM 685 C C . SER A 1 89 ? -2.814 9.872 -1.981 1.00 94.50 89 SER A C 1
ATOM 687 O O . SER A 1 89 ? -3.127 10.082 -0.812 1.00 94.50 89 SER A O 1
ATOM 689 N N . GLU A 1 90 ? -3.709 9.956 -2.969 1.00 94.81 90 GLU A N 1
ATOM 690 C CA . GLU A 1 90 ? -5.126 10.269 -2.743 1.00 94.81 90 GLU A CA 1
ATOM 691 C C . GLU A 1 90 ? -5.809 9.215 -1.855 1.00 94.81 90 GLU A C 1
ATOM 693 O O . GLU A 1 90 ? -6.484 9.570 -0.888 1.00 94.81 90 GLU A O 1
ATOM 698 N N . ALA A 1 91 ? -5.593 7.924 -2.127 1.00 94.88 91 ALA A N 1
ATOM 699 C CA . ALA A 1 91 ? -6.130 6.842 -1.301 1.00 94.88 91 ALA A CA 1
ATOM 700 C C . ALA A 1 91 ? -5.520 6.828 0.114 1.00 94.88 91 ALA A C 1
ATOM 702 O O . ALA A 1 91 ? -6.223 6.601 1.100 1.00 94.88 91 ALA A O 1
ATOM 703 N N . TRP A 1 92 ? -4.227 7.139 0.238 1.00 96.00 92 TRP A N 1
ATOM 704 C CA . TRP A 1 92 ? -3.560 7.288 1.529 1.00 96.00 92 TRP A CA 1
ATOM 705 C C . TRP A 1 92 ? -4.158 8.427 2.354 1.00 96.00 92 TRP A C 1
ATOM 707 O O . TRP A 1 92 ? -4.401 8.254 3.546 1.00 96.00 92 TRP A O 1
ATOM 717 N N . ASN A 1 93 ? -4.435 9.574 1.732 1.00 95.00 93 ASN A N 1
ATOM 718 C CA . ASN A 1 93 ? -5.057 10.706 2.415 1.00 95.00 93 ASN A CA 1
ATOM 719 C C . ASN A 1 93 ? -6.463 10.350 2.908 1.00 95.00 93 ASN A C 1
ATOM 721 O O . ASN A 1 93 ? -6.776 10.640 4.058 1.00 95.00 93 ASN A O 1
ATOM 725 N N . ARG A 1 94 ? -7.265 9.626 2.111 1.00 93.56 94 ARG A N 1
ATOM 726 C CA . ARG A 1 94 ? -8.565 9.097 2.566 1.00 93.56 94 ARG A CA 1
ATOM 727 C C . ARG A 1 94 ? -8.421 8.194 3.793 1.00 93.56 94 ARG A C 1
ATOM 729 O O . ARG A 1 94 ? -9.186 8.328 4.746 1.00 93.56 94 ARG A O 1
ATOM 736 N N . TYR A 1 95 ? -7.435 7.295 3.789 1.00 93.25 95 TYR A N 1
ATOM 737 C CA . TYR A 1 95 ? -7.117 6.449 4.942 1.00 93.25 95 TYR A CA 1
ATOM 738 C C . TYR A 1 95 ? -6.714 7.266 6.175 1.00 93.25 95 TYR A C 1
ATOM 740 O O . TYR A 1 95 ? -7.235 7.037 7.271 1.00 93.25 95 TYR A O 1
ATOM 748 N N . PHE A 1 96 ? -5.838 8.252 5.992 1.00 90.75 96 PHE A N 1
ATOM 749 C CA . PHE A 1 96 ? -5.372 9.135 7.053 1.00 90.75 96 PHE A CA 1
ATOM 750 C C . PHE A 1 96 ? -6.510 9.964 7.663 1.00 90.75 96 PHE A C 1
ATOM 752 O O . PHE A 1 96 ? -6.666 9.978 8.883 1.00 90.75 96 PHE A O 1
ATOM 759 N N . GLU A 1 97 ? -7.337 10.601 6.833 1.00 89.44 97 GLU A N 1
ATOM 760 C CA . GLU A 1 97 ? -8.495 11.390 7.262 1.00 89.44 97 GLU A CA 1
ATOM 761 C C . GLU A 1 97 ? -9.522 10.529 7.998 1.00 89.44 97 GLU A C 1
ATOM 763 O O . GLU A 1 97 ? -9.999 10.909 9.069 1.00 89.44 97 GLU A O 1
ATOM 768 N N . TYR A 1 98 ? -9.825 9.339 7.466 1.00 87.50 98 TYR A N 1
ATOM 769 C CA . TYR A 1 98 ? -10.766 8.416 8.093 1.00 87.50 98 TYR A CA 1
ATOM 770 C C . TYR A 1 98 ? -10.305 7.992 9.486 1.00 87.50 98 TYR A C 1
ATOM 772 O O . TYR A 1 98 ? -11.090 7.967 10.428 1.00 87.50 98 TYR A O 1
ATOM 780 N N . ARG A 1 99 ? -9.015 7.699 9.642 1.00 84.06 99 ARG A N 1
ATOM 781 C CA . ARG A 1 99 ? -8.430 7.386 10.942 1.00 84.06 99 ARG A CA 1
ATOM 782 C C . ARG A 1 99 ? -8.410 8.613 11.861 1.00 84.06 99 ARG A C 1
ATOM 784 O O . ARG A 1 99 ? -8.724 8.488 13.042 1.00 84.06 99 ARG A O 1
ATOM 791 N N . GLY A 1 100 ? -8.074 9.789 11.330 1.00 80.44 100 GLY A N 1
ATOM 792 C CA . GLY A 1 100 ? -8.060 11.061 12.058 1.00 80.44 100 GLY A CA 1
ATOM 793 C C . GLY A 1 100 ? -9.426 11.446 12.633 1.00 80.44 100 GLY A C 1
ATOM 794 O O . GLY A 1 100 ? -9.490 11.959 13.750 1.00 80.44 100 GLY A O 1
ATOM 795 N N . PHE A 1 101 ? -10.515 11.112 11.932 1.00 79.81 101 PHE A N 1
ATOM 796 C CA . PHE A 1 101 ? -11.887 11.293 12.413 1.00 79.81 101 PHE A CA 1
ATOM 797 C C . PHE A 1 101 ? -12.098 10.675 13.805 1.00 79.81 101 PHE A C 1
ATOM 799 O O . PHE A 1 101 ? -12.676 11.319 14.676 1.00 79.81 101 PHE A O 1
ATOM 806 N N . PHE A 1 102 ? -11.560 9.479 14.057 1.00 68.81 102 PHE A N 1
ATOM 807 C CA . PHE A 1 102 ? -11.723 8.786 15.340 1.00 68.81 102 PHE A CA 1
ATOM 808 C C . PHE A 1 102 ? -10.860 9.340 16.473 1.00 68.81 102 PHE A C 1
ATOM 810 O O . PHE A 1 102 ?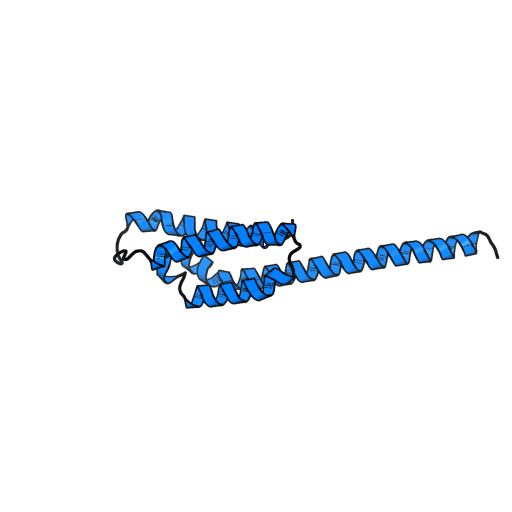 -11.237 9.202 17.631 1.00 68.81 102 PHE A O 1
ATOM 817 N N . ILE A 1 103 ? -9.731 9.985 16.167 1.00 64.75 103 ILE A N 1
ATOM 818 C CA . ILE A 1 103 ? -8.898 10.641 17.190 1.00 64.75 103 ILE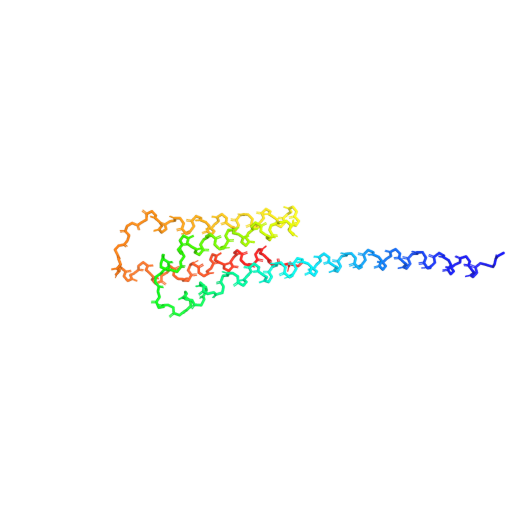 A CA 1
ATOM 819 C C . ILE A 1 103 ? -9.626 11.863 17.762 1.00 64.75 103 ILE A C 1
ATOM 821 O O . ILE A 1 103 ? -9.488 12.184 18.938 1.00 64.75 103 ILE A O 1
ATOM 825 N N . GLY A 1 104 ? -10.403 12.555 16.921 1.00 57.88 104 GLY A N 1
ATOM 826 C CA . GLY A 1 104 ? -11.121 13.772 17.297 1.00 57.88 104 GLY A CA 1
ATOM 827 C C . GLY A 1 104 ? -12.473 13.536 17.972 1.00 57.88 104 GLY A C 1
ATOM 828 O O . GLY A 1 104 ? -13.033 14.474 18.540 1.00 57.88 104 GLY A O 1
ATOM 829 N N . GLN A 1 105 ? -13.018 12.317 17.920 1.00 58.59 105 GLN A N 1
ATOM 830 C CA . GLN A 1 105 ? -14.303 12.016 18.542 1.00 58.59 105 GLN A CA 1
ATOM 831 C C . GLN A 1 105 ? -14.117 11.358 19.915 1.00 58.59 105 GLN A C 1
ATOM 833 O O . GLN A 1 105 ? -13.686 10.214 20.021 1.00 58.59 105 GLN A O 1
ATOM 838 N N . ASN A 1 106 ? -14.539 12.057 20.975 1.00 52.97 106 ASN A N 1
ATOM 839 C CA . ASN A 1 106 ? -14.772 11.483 22.308 1.00 52.97 106 ASN A CA 1
ATOM 840 C C . ASN A 1 106 ? -16.018 10.574 22.286 1.00 52.97 106 ASN A C 1
ATOM 842 O O . ASN A 1 106 ? -17.011 10.842 22.965 1.00 52.97 106 ASN A O 1
ATOM 846 N N . VAL A 1 107 ? -16.023 9.526 21.460 1.00 56.59 107 VAL A N 1
ATOM 847 C CA . VAL A 1 107 ? -17.123 8.559 21.459 1.00 56.59 107 VAL A CA 1
ATOM 848 C C . VAL A 1 107 ? -16.929 7.640 22.659 1.00 56.59 107 VAL A C 1
ATOM 850 O O . VAL A 1 107 ? -15.923 6.938 22.760 1.00 56.59 107 VAL A O 1
ATOM 853 N N . ALA A 1 108 ? -17.878 7.661 23.596 1.00 55.47 108 ALA A N 1
ATOM 854 C CA . ALA A 1 108 ? -17.839 6.779 24.753 1.00 55.47 108 ALA A CA 1
ATOM 855 C C . ALA A 1 108 ? -17.765 5.306 24.291 1.00 55.47 108 ALA A C 1
ATOM 857 O O . ALA A 1 108 ? -18.555 4.905 23.426 1.00 55.47 108 ALA A O 1
ATOM 858 N N . PRO A 1 109 ? -16.865 4.481 24.863 1.00 53.88 109 PRO A N 1
ATOM 859 C CA . PRO A 1 109 ? -16.826 3.052 24.571 1.00 53.88 109 PRO A CA 1
ATOM 860 C C . PRO A 1 109 ? -18.199 2.445 24.890 1.00 53.88 109 PRO A C 1
ATOM 862 O O . PRO A 1 109 ? -18.599 2.442 26.050 1.00 53.88 109 PRO A O 1
ATOM 865 N N . GLY A 1 110 ? -18.952 1.968 23.892 1.00 54.00 110 GLY A N 1
ATOM 866 C CA . GLY A 1 110 ? -20.306 1.448 24.147 1.00 54.00 110 GLY A CA 1
ATOM 867 C C . GLY A 1 110 ? -21.415 1.859 23.173 1.00 54.00 110 GLY A C 1
ATOM 868 O O . GLY A 1 110 ? -22.436 1.177 23.135 1.00 54.00 110 GLY A O 1
ATOM 869 N N . SER A 1 111 ? -21.238 2.873 22.323 1.00 59.22 111 SER A N 1
ATOM 870 C CA . SER A 1 111 ? -22.268 3.296 21.355 1.00 59.22 111 SER A CA 1
ATOM 871 C C . SER A 1 111 ? -22.426 2.285 20.202 1.00 59.22 111 SER A C 1
ATOM 873 O O . SER A 1 111 ? -21.611 2.190 19.289 1.00 59.22 111 SER A O 1
ATOM 875 N N . VAL A 1 112 ? -23.451 1.431 20.271 1.00 53.03 112 VAL A N 1
ATOM 876 C CA . VAL A 1 112 ? -23.634 0.276 19.365 1.00 53.03 112 VAL A CA 1
ATOM 877 C C . VAL A 1 112 ? -23.977 0.686 17.923 1.00 53.03 112 VAL A C 1
ATOM 879 O O . VAL A 1 112 ? -23.503 0.045 16.985 1.00 53.03 112 VAL A O 1
ATOM 882 N N . ASP A 1 113 ? -24.738 1.767 17.728 1.00 56.19 113 ASP A N 1
ATOM 883 C CA . ASP A 1 113 ? -25.271 2.128 16.404 1.00 56.19 113 ASP A CA 1
ATOM 884 C C . ASP A 1 113 ? -24.248 2.779 15.463 1.00 56.19 113 ASP A C 1
ATOM 886 O O . ASP A 1 113 ? -24.320 2.579 14.251 1.00 56.19 113 ASP A O 1
ATOM 890 N N . ILE A 1 114 ? -23.255 3.500 15.994 1.00 57.09 114 ILE A N 1
ATOM 891 C CA . ILE A 1 114 ? -22.189 4.097 15.171 1.00 57.09 114 ILE A CA 1
ATOM 892 C C . ILE A 1 114 ? -21.226 2.989 14.693 1.00 57.09 114 ILE A C 1
ATOM 894 O O . ILE A 1 114 ? -20.882 2.915 13.514 1.00 57.09 114 ILE A O 1
ATOM 898 N N . ARG A 1 115 ? -20.920 2.019 15.566 1.00 62.31 115 ARG A N 1
ATOM 899 C CA . ARG A 1 115 ? -19.924 0.956 15.334 1.00 62.31 115 ARG A CA 1
ATOM 900 C C . ARG A 1 115 ? -20.273 -0.055 14.242 1.00 62.31 115 ARG A C 1
ATOM 902 O O . ARG A 1 115 ? -19.370 -0.562 13.576 1.00 62.31 115 ARG A O 1
ATOM 909 N N . LYS A 1 116 ? -21.562 -0.329 14.000 1.00 65.62 116 LYS A N 1
ATOM 910 C CA . LYS A 1 116 ? -21.992 -1.291 12.962 1.00 65.62 116 LYS A CA 1
ATOM 911 C C . LYS A 1 116 ? -21.548 -0.898 11.550 1.00 65.62 116 LYS A C 1
ATOM 913 O O . LYS A 1 116 ? -21.239 -1.776 10.749 1.00 65.62 116 LYS A O 1
ATOM 918 N N . ASN A 1 117 ? -21.491 0.401 11.257 1.00 76.25 117 ASN A N 1
ATOM 919 C CA . ASN A 1 117 ? -21.123 0.908 9.932 1.00 76.25 117 ASN A CA 1
ATOM 920 C C . ASN A 1 117 ? -19.644 1.320 9.835 1.00 76.25 117 ASN A C 1
ATOM 922 O O . ASN A 1 117 ? -19.125 1.495 8.732 1.00 76.25 117 ASN A O 1
ATOM 926 N N . GLU A 1 118 ? -18.950 1.450 10.966 1.00 81.81 118 GLU A N 1
ATOM 927 C CA . GLU A 1 118 ? -17.544 1.858 11.022 1.00 81.81 118 GLU A CA 1
ATOM 928 C C . GLU A 1 118 ? -16.588 0.761 10.558 1.00 81.81 118 GLU A C 1
ATOM 930 O O . GLU A 1 118 ? -15.647 1.055 9.823 1.00 81.81 118 GLU A O 1
ATOM 935 N N . ILE A 1 119 ? -16.817 -0.496 10.953 1.00 85.00 119 ILE A N 1
ATOM 936 C CA . ILE A 1 119 ? -15.944 -1.618 10.574 1.00 85.00 119 ILE A CA 1
ATOM 937 C C . ILE A 1 119 ? -15.965 -1.852 9.053 1.00 85.00 119 ILE A C 1
ATOM 939 O O . ILE A 1 119 ? -14.888 -1.839 8.450 1.00 85.00 119 ILE A O 1
ATOM 943 N N . PRO A 1 120 ? -17.133 -1.979 8.383 1.00 88.06 120 PRO A N 1
ATOM 944 C CA . PRO A 1 120 ? -17.173 -2.122 6.927 1.00 88.06 120 PRO A CA 1
ATOM 945 C C . PRO A 1 120 ? -16.548 -0.930 6.199 1.00 88.06 120 PRO A C 1
ATOM 947 O O . PRO A 1 120 ? -15.865 -1.103 5.192 1.00 88.06 120 PRO A O 1
ATOM 950 N N . LYS A 1 121 ? -16.736 0.288 6.722 1.00 89.19 121 LYS A N 1
ATOM 951 C CA . LYS A 1 121 ? -16.145 1.496 6.143 1.00 89.19 121 LYS A CA 1
ATOM 952 C C . LYS A 1 121 ? -14.626 1.537 6.332 1.00 89.19 121 LYS A C 1
ATOM 954 O O . LYS A 1 121 ? -13.921 1.891 5.392 1.00 89.19 121 LYS A O 1
ATOM 959 N N . ALA A 1 122 ? -14.116 1.119 7.491 1.00 88.38 122 ALA A N 1
ATOM 960 C CA . ALA A 1 122 ? -12.683 0.992 7.753 1.00 88.38 122 ALA A CA 1
ATOM 961 C C . ALA A 1 122 ? -12.030 -0.014 6.801 1.00 88.38 122 ALA A C 1
ATOM 963 O O . ALA A 1 122 ? -11.024 0.303 6.167 1.00 88.38 122 ALA A O 1
ATOM 964 N N . LEU A 1 123 ? -12.645 -1.190 6.649 1.00 91.25 123 LEU A N 1
ATOM 965 C CA . LEU A 1 123 ? -12.197 -2.202 5.696 1.00 91.25 123 LEU A CA 1
ATOM 966 C C . LEU A 1 123 ? -12.230 -1.667 4.263 1.00 91.25 123 LEU A C 1
ATOM 968 O O . LEU A 1 123 ? -11.248 -1.828 3.550 1.00 91.25 123 LEU A O 1
ATOM 972 N N . GLY A 1 124 ? -13.297 -0.969 3.862 1.00 92.56 124 GLY A N 1
ATOM 973 C CA . GLY A 1 124 ? -13.406 -0.374 2.529 1.00 92.56 124 GLY A CA 1
ATOM 974 C C . GLY A 1 124 ? -12.304 0.647 2.234 1.00 92.56 124 GLY A C 1
ATOM 975 O O . GLY A 1 124 ? -11.704 0.611 1.164 1.00 92.56 124 GLY A O 1
ATOM 976 N N . VAL A 1 125 ? -11.980 1.516 3.194 1.00 93.12 125 VAL A N 1
ATOM 977 C CA . VAL A 1 125 ? -10.906 2.512 3.043 1.00 93.12 125 VAL A CA 1
ATOM 978 C C . VAL A 1 125 ? -9.524 1.849 2.981 1.00 93.12 125 VAL A C 1
ATOM 980 O O . VAL A 1 125 ? -8.692 2.240 2.163 1.00 93.12 125 VAL A O 1
ATOM 983 N N . ILE A 1 126 ? -9.275 0.819 3.798 1.00 93.62 126 ILE A N 1
ATOM 984 C CA . ILE A 1 126 ? -8.027 0.043 3.729 1.00 93.62 126 ILE A CA 1
ATOM 985 C C . ILE A 1 126 ? -7.936 -0.686 2.385 1.00 93.62 126 ILE A C 1
ATOM 987 O O . ILE A 1 126 ? -6.906 -0.620 1.724 1.00 93.62 126 ILE A O 1
ATOM 991 N N . GLN A 1 127 ? -9.004 -1.345 1.940 1.00 93.88 127 GLN A N 1
ATOM 992 C CA . GLN A 1 127 ? -9.037 -2.066 0.667 1.00 93.88 127 GLN A CA 1
ATOM 993 C C . GLN A 1 127 ? -8.824 -1.138 -0.534 1.00 93.88 127 GLN A C 1
ATOM 995 O O . GLN A 1 127 ? -8.076 -1.503 -1.436 1.00 93.88 127 GLN A O 1
ATOM 1000 N N . ASP A 1 128 ? -9.408 0.062 -0.527 1.00 94.25 128 ASP A N 1
ATOM 1001 C CA . ASP A 1 128 ? -9.182 1.098 -1.543 1.00 94.25 128 ASP A CA 1
ATOM 1002 C C . ASP A 1 128 ?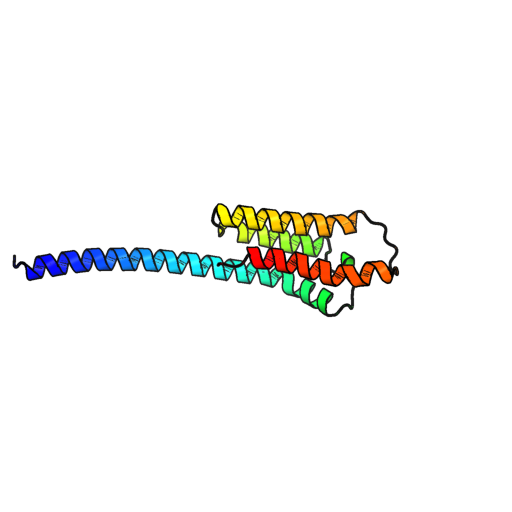 -7.700 1.508 -1.616 1.00 94.25 128 ASP A C 1
ATOM 1004 O O . ASP A 1 128 ? -7.087 1.491 -2.686 1.00 94.25 128 ASP A O 1
ATOM 1008 N N . LEU A 1 129 ? -7.070 1.760 -0.464 1.00 94.88 129 LEU A N 1
ATOM 1009 C CA . LEU A 1 129 ? -5.629 2.009 -0.386 1.00 94.88 129 LEU A CA 1
ATOM 1010 C C . LEU A 1 129 ? -4.814 0.821 -0.916 1.00 94.88 129 LEU A C 1
ATOM 1012 O O . LEU A 1 129 ? -3.900 0.992 -1.727 1.00 94.88 129 LEU A O 1
ATOM 1016 N N . LEU A 1 130 ? -5.148 -0.397 -0.486 1.00 93.44 130 LEU A N 1
ATOM 1017 C CA . LEU A 1 130 ? -4.449 -1.605 -0.908 1.00 93.44 130 LEU A CA 1
ATOM 1018 C C . LEU A 1 130 ? -4.664 -1.920 -2.392 1.00 93.44 130 LEU A C 1
ATOM 1020 O O . LEU A 1 130 ? -3.812 -2.589 -2.973 1.00 93.44 130 LEU A O 1
ATOM 1024 N N . PHE A 1 131 ? -5.770 -1.489 -2.996 1.00 92.50 131 PHE A N 1
ATOM 1025 C CA . PHE A 1 131 ? -6.038 -1.609 -4.428 1.00 92.50 131 PHE A CA 1
ATOM 1026 C C . PHE A 1 131 ? -5.122 -0.683 -5.227 1.00 92.50 131 PHE A C 1
ATOM 1028 O O . PHE A 1 131 ? -4.498 -1.115 -6.193 1.00 92.50 131 PHE A O 1
ATOM 1035 N N . HIS A 1 132 ? -4.952 0.560 -4.776 1.00 89.94 132 HIS A N 1
ATOM 1036 C CA . HIS A 1 132 ? -4.012 1.503 -5.384 1.00 89.94 132 HIS A CA 1
ATOM 1037 C C . HIS A 1 132 ? -2.536 1.161 -5.133 1.00 89.94 132 HIS A C 1
ATOM 1039 O O . HIS A 1 132 ? -1.662 1.691 -5.815 1.00 89.94 132 HIS A O 1
ATOM 1045 N N . ALA A 1 133 ? -2.254 0.247 -4.203 1.00 86.25 133 ALA A N 1
ATOM 1046 C CA . ALA A 1 133 ? -0.941 -0.367 -4.037 1.00 86.25 133 ALA A CA 1
ATOM 1047 C C . ALA A 1 133 ? -0.704 -1.578 -4.968 1.00 86.25 133 ALA A C 1
ATOM 1049 O O . ALA A 1 133 ? 0.386 -2.147 -4.952 1.00 86.25 133 ALA A O 1
ATOM 1050 N N . GLN A 1 134 ? -1.692 -2.007 -5.768 1.00 81.06 134 GLN A N 1
ATOM 1051 C CA . GLN A 1 134 ? -1.522 -3.078 -6.756 1.00 81.06 134 GLN A CA 1
ATOM 1052 C C . GLN A 1 134 ? -1.180 -2.547 -8.140 1.00 81.06 134 GLN A C 1
ATOM 1054 O O . GLN A 1 134 ? -1.718 -1.548 -8.608 1.00 81.06 134 GLN A O 1
ATOM 1059 N N . HIS A 1 135 ? -0.349 -3.318 -8.833 1.00 62.50 135 HIS A N 1
ATOM 1060 C CA . HIS A 1 135 ? -0.106 -3.149 -10.257 1.00 62.50 135 HIS A CA 1
ATOM 1061 C C . HIS A 1 135 ? -1.367 -3.534 -11.056 1.00 62.50 135 HIS A C 1
ATOM 1063 O O . HIS A 1 135 ? -1.901 -4.628 -10.850 1.00 62.50 135 HIS A O 1
ATOM 1069 N N . LYS A 1 136 ? -1.809 -2.665 -11.974 1.00 50.41 136 LYS A N 1
ATOM 1070 C CA . LYS A 1 136 ? -2.725 -3.021 -13.076 1.00 50.41 136 LYS A CA 1
ATOM 1071 C C . LYS A 1 136 ? -1.960 -3.634 -14.245 1.00 50.41 136 LYS A C 1
ATOM 1073 O O . LYS A 1 136 ? -0.821 -3.184 -14.495 1.00 50.41 136 LYS A O 1
#